Protein AF-A0A396J1T1-F1 (afdb_monomer_lite)

Organism: Medicago truncatula (NCBI:txid3880)

Radius of gyration: 17.57 Å; chains: 1; bounding box: 41×37×43 Å

Secondary structure (DSSP, 8-state):
---EEEE-SS-HHHHHHHHHHHHS-TTS-GGGG-----EEEE--HHHHHHHHHHHHHHHHHHHHTT---HHHHHHTT-----------S-TTSTT--PPP--TT-HHHHHHHH---TT----------

Structure (mmCIF, N/CA/C/O backbone):
data_AF-A0A396J1T1-F1
#
_entry.id   AF-A0A396J1T1-F1
#
loop_
_atom_site.group_PDB
_atom_site.id
_atom_site.type_symbol
_atom_site.label_atom_id
_atom_site.label_alt_id
_atom_site.label_comp_id
_atom_site.label_asym_id
_atom_site.label_entity_id
_atom_site.label_seq_id
_atom_site.pdbx_PDB_ins_code
_atom_site.Cartn_x
_atom_site.Cartn_y
_atom_site.Cartn_z
_atom_site.occupancy
_atom_site.B_iso_or_equiv
_atom_site.auth_seq_id
_atom_site.auth_comp_id
_atom_site.auth_asym_id
_atom_site.auth_atom_id
_atom_site.pdbx_PDB_model_num
ATOM 1 N N . MET A 1 1 ? -2.541 10.775 -8.116 1.00 50.00 1 MET A N 1
ATOM 2 C CA . MET A 1 1 ? -2.033 10.476 -6.761 1.00 50.00 1 MET A CA 1
ATOM 3 C C . MET A 1 1 ? -0.520 10.522 -6.850 1.00 50.00 1 MET A C 1
ATOM 5 O O . MET A 1 1 ? 0.018 9.833 -7.705 1.00 50.00 1 MET A O 1
ATOM 9 N N . LEU A 1 2 ? 0.143 11.412 -6.109 1.00 54.12 2 LEU A N 1
ATOM 10 C CA . LEU A 1 2 ? 1.604 11.496 -6.133 1.00 54.12 2 LEU A CA 1
ATOM 11 C C . LEU A 1 2 ? 2.117 10.578 -5.023 1.00 54.12 2 LEU A C 1
ATOM 13 O O . LEU A 1 2 ? 1.913 10.878 -3.850 1.00 54.12 2 LEU A O 1
ATOM 17 N N . PHE A 1 3 ? 2.699 9.439 -5.387 1.00 66.50 3 PHE A N 1
ATOM 18 C CA . PHE A 1 3 ? 3.416 8.613 -4.423 1.00 66.50 3 PHE A CA 1
ATOM 19 C C . PHE A 1 3 ? 4.833 9.137 -4.317 1.00 66.50 3 PHE A C 1
ATOM 21 O O . PHE A 1 3 ? 5.512 9.309 -5.328 1.00 66.50 3 PHE A O 1
ATOM 28 N N . ILE A 1 4 ? 5.257 9.409 -3.089 1.00 75.94 4 ILE A N 1
ATOM 29 C CA . ILE A 1 4 ? 6.662 9.641 -2.788 1.00 75.94 4 ILE A CA 1
ATOM 30 C C . ILE A 1 4 ? 7.202 8.303 -2.297 1.00 75.94 4 ILE A C 1
ATOM 32 O O . ILE A 1 4 ? 6.575 7.643 -1.464 1.00 75.94 4 ILE A O 1
ATOM 36 N N . PHE A 1 5 ? 8.345 7.897 -2.837 1.00 83.75 5 PHE A N 1
ATOM 37 C CA . PHE A 1 5 ? 9.071 6.718 -2.390 1.00 83.75 5 PHE A CA 1
ATOM 38 C C . PHE A 1 5 ? 10.326 7.167 -1.659 1.00 83.75 5 PHE A C 1
ATOM 40 O O . PHE A 1 5 ? 10.952 8.163 -2.024 1.00 83.75 5 PHE A O 1
ATOM 47 N N . THR A 1 6 ? 10.692 6.429 -0.623 1.00 86.31 6 THR A N 1
ATOM 48 C CA . THR A 1 6 ? 12.011 6.548 -0.007 1.00 86.31 6 THR A C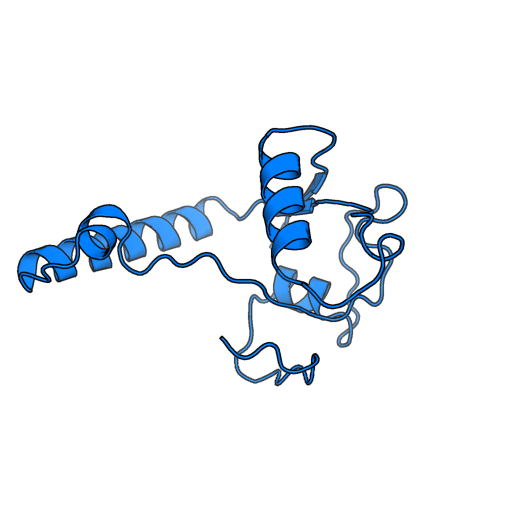A 1
ATOM 49 C C . THR A 1 6 ? 12.589 5.158 0.107 1.00 86.31 6 THR A C 1
ATOM 51 O O . THR A 1 6 ? 11.934 4.260 0.638 1.00 86.31 6 THR A O 1
ATOM 54 N N . GLU A 1 7 ? 13.792 4.980 -0.416 1.00 85.19 7 GLU A N 1
ATOM 55 C CA . GLU A 1 7 ? 14.549 3.760 -0.198 1.00 85.19 7 GLU A CA 1
ATOM 56 C C . GLU A 1 7 ? 15.039 3.708 1.249 1.00 85.19 7 GLU A C 1
ATOM 58 O O . GLU A 1 7 ? 15.512 4.705 1.797 1.00 85.19 7 GLU A O 1
ATOM 63 N N . LEU A 1 8 ? 14.862 2.557 1.892 1.00 83.50 8 LEU A N 1
ATOM 64 C CA . LEU A 1 8 ? 15.356 2.327 3.244 1.00 83.50 8 LEU A CA 1
ATOM 65 C C . LEU A 1 8 ? 16.756 1.730 3.159 1.00 83.50 8 LEU A C 1
ATOM 67 O O . LEU A 1 8 ? 16.893 0.522 2.967 1.00 83.50 8 LEU A O 1
ATOM 71 N N . GLU A 1 9 ? 17.780 2.564 3.319 1.00 70.00 9 GLU A N 1
ATOM 72 C CA . GLU A 1 9 ? 19.161 2.105 3.161 1.00 70.00 9 GLU A CA 1
ATOM 73 C C . GLU A 1 9 ? 19.644 1.270 4.362 1.00 70.00 9 GLU A C 1
ATOM 75 O O . GLU A 1 9 ? 20.252 0.231 4.132 1.00 70.00 9 GLU A O 1
ATOM 80 N N . GLU A 1 10 ? 19.306 1.591 5.626 1.00 64.25 10 GLU A N 1
ATOM 81 C CA . GLU A 1 10 ? 19.815 0.804 6.776 1.00 64.25 10 GLU A CA 1
ATOM 82 C C . GLU A 1 10 ? 19.104 1.034 8.134 1.00 64.25 10 GLU A C 1
ATOM 84 O O . GLU A 1 10 ? 19.726 1.084 9.191 1.00 64.25 10 GLU A O 1
ATOM 89 N N . ASP A 1 11 ? 17.772 1.139 8.147 1.00 67.94 11 ASP A N 1
ATOM 90 C CA . ASP A 1 11 ? 17.008 1.342 9.393 1.00 67.94 11 ASP A CA 1
ATOM 91 C C . ASP A 1 11 ? 16.552 0.037 10.077 1.00 67.94 11 ASP A C 1
ATOM 93 O O . ASP A 1 11 ? 16.484 -1.035 9.469 1.00 67.94 11 ASP A O 1
ATOM 97 N N . SER A 1 12 ? 16.111 0.139 11.339 1.00 76.88 12 SER A N 1
ATOM 98 C CA . SER A 1 12 ? 15.440 -0.950 12.081 1.00 76.88 12 SER A CA 1
ATOM 99 C C . SER A 1 12 ? 14.290 -1.593 11.293 1.00 76.88 12 SER A C 1
ATOM 101 O O . SER A 1 12 ? 14.047 -2.794 11.391 1.00 76.88 12 SER A O 1
ATOM 103 N N . SER A 1 13 ? 13.627 -0.812 10.437 1.00 77.38 13 SER A N 1
ATOM 104 C CA . SER A 1 13 ? 12.586 -1.287 9.521 1.00 77.38 13 SER A CA 1
ATOM 105 C C . SER A 1 13 ? 13.115 -2.293 8.492 1.00 77.38 13 SER A C 1
ATOM 107 O O . SER A 1 13 ? 12.453 -3.294 8.232 1.00 77.38 13 SER A O 1
ATOM 109 N N . ARG A 1 14 ? 14.322 -2.089 7.946 1.00 79.12 14 ARG A N 1
ATOM 110 C CA . ARG A 1 14 ? 14.957 -3.030 7.008 1.00 79.12 14 ARG A CA 1
ATOM 111 C C . ARG A 1 14 ? 15.314 -4.342 7.696 1.00 79.12 14 ARG A C 1
ATOM 113 O O . ARG A 1 14 ? 15.103 -5.402 7.115 1.00 79.12 14 ARG A O 1
ATOM 120 N N . GLN A 1 15 ? 15.775 -4.285 8.946 1.00 78.75 15 GLN A N 1
ATOM 121 C CA . GLN A 1 15 ? 16.031 -5.488 9.746 1.00 78.75 15 GLN A CA 1
ATOM 122 C C . GLN A 1 15 ? 14.745 -6.276 10.009 1.00 78.75 15 GLN A C 1
ATOM 124 O O . GLN A 1 15 ? 14.731 -7.490 9.827 1.00 78.75 15 GLN A O 1
ATOM 129 N N . ILE A 1 16 ? 13.652 -5.597 10.373 1.00 81.69 16 ILE A N 1
ATOM 130 C CA . ILE A 1 16 ? 12.346 -6.237 10.582 1.00 81.69 16 ILE A CA 1
ATOM 131 C C . ILE A 1 16 ? 11.865 -6.907 9.292 1.00 81.69 16 ILE A C 1
ATOM 133 O O . ILE A 1 16 ? 11.513 -8.083 9.321 1.00 81.69 16 ILE A O 1
ATOM 137 N N . VAL A 1 17 ? 11.900 -6.203 8.154 1.00 80.56 17 VAL A N 1
ATOM 138 C CA . VAL A 1 17 ? 11.525 -6.786 6.853 1.00 80.56 17 VAL A CA 1
ATOM 139 C C . VAL A 1 17 ? 12.421 -7.981 6.519 1.00 80.56 17 VAL A C 1
ATOM 141 O O .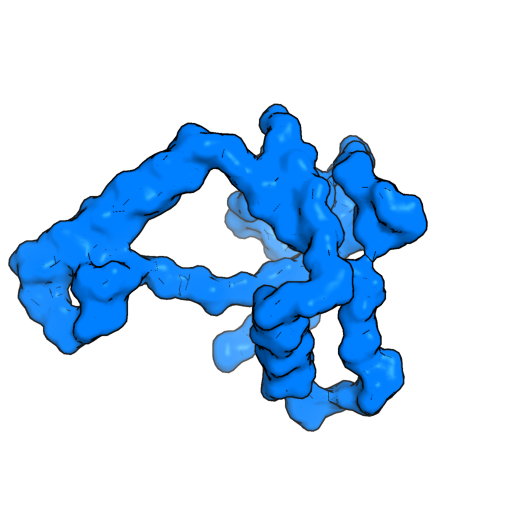 VAL A 1 17 ? 11.913 -9.031 6.136 1.00 80.56 17 VAL A O 1
ATOM 144 N N . GLY A 1 18 ? 13.731 -7.866 6.751 1.00 77.00 18 GLY A N 1
ATOM 145 C CA . GLY A 1 18 ? 14.687 -8.959 6.579 1.00 77.00 18 GLY A CA 1
ATOM 146 C C . GLY A 1 18 ? 14.350 -10.191 7.420 1.00 77.00 18 GLY A C 1
ATOM 147 O O . GLY A 1 18 ? 14.356 -11.303 6.898 1.00 77.00 18 GLY A O 1
ATOM 148 N N . ILE A 1 19 ? 13.989 -10.010 8.693 1.00 79.19 19 ILE A N 1
ATOM 149 C CA . ILE A 1 19 ? 13.570 -11.104 9.582 1.00 79.19 19 ILE A CA 1
ATOM 150 C C . ILE A 1 19 ? 12.279 -11.750 9.075 1.00 79.19 19 ILE A C 1
ATOM 152 O O . ILE A 1 19 ? 12.198 -12.976 9.018 1.00 79.19 19 ILE A O 1
ATOM 156 N N . ILE A 1 20 ? 11.271 -10.960 8.690 1.00 78.19 20 ILE A N 1
ATOM 157 C CA . ILE A 1 20 ? 9.986 -11.526 8.261 1.00 78.19 20 ILE A CA 1
ATOM 158 C C . ILE A 1 20 ? 10.145 -12.301 6.944 1.00 78.19 20 ILE A C 1
ATOM 160 O O . ILE A 1 20 ? 9.668 -13.431 6.832 1.00 78.19 20 ILE A O 1
ATOM 164 N N . CYS A 1 21 ? 10.871 -11.741 5.975 1.00 71.88 21 CYS A N 1
ATOM 165 C CA . CYS A 1 21 ? 11.173 -12.419 4.715 1.00 71.88 21 CYS A CA 1
ATOM 166 C C . CYS A 1 21 ? 12.073 -13.652 4.919 1.00 71.88 21 CYS A C 1
ATOM 168 O O . CYS A 1 21 ? 11.886 -14.665 4.247 1.00 71.88 21 CYS A O 1
ATOM 170 N N . GLY A 1 22 ? 13.013 -13.594 5.867 1.00 65.56 22 GLY A N 1
ATOM 171 C CA . GLY A 1 22 ? 13.939 -14.684 6.181 1.00 65.56 22 GLY A CA 1
ATOM 172 C C . GLY A 1 22 ? 13.303 -15.864 6.924 1.00 65.56 22 GLY A C 1
ATOM 173 O O . GLY A 1 22 ? 13.669 -17.009 6.661 1.00 65.56 22 GLY A O 1
ATOM 174 N N . ASN A 1 23 ? 12.336 -15.615 7.813 1.00 57.19 23 ASN A N 1
ATOM 175 C CA . ASN A 1 23 ? 11.688 -16.658 8.620 1.00 57.19 23 ASN A CA 1
ATOM 176 C C . ASN A 1 23 ? 10.464 -17.301 7.942 1.00 57.19 23 ASN A C 1
ATOM 178 O O . ASN A 1 23 ? 10.043 -18.381 8.349 1.00 57.19 23 ASN A O 1
ATOM 182 N N . GLY A 1 24 ? 9.880 -16.665 6.921 1.00 53.66 24 GLY A N 1
ATOM 183 C CA . GLY A 1 24 ? 8.646 -17.132 6.274 1.00 53.66 24 GLY A CA 1
ATOM 184 C C . GLY A 1 24 ? 8.802 -18.305 5.297 1.00 53.66 24 GLY A C 1
ATOM 185 O O . GLY A 1 24 ? 7.799 -18.822 4.813 1.00 53.66 24 GLY A O 1
ATOM 186 N N . THR A 1 25 ? 10.026 -18.739 4.973 1.00 48.22 25 THR A N 1
ATOM 187 C CA . THR A 1 25 ? 10.273 -19.728 3.906 1.00 48.22 25 THR A CA 1
ATOM 188 C C . THR A 1 25 ? 11.296 -20.793 4.321 1.00 48.22 25 THR A C 1
ATOM 190 O O . THR A 1 25 ? 12.475 -20.753 3.979 1.00 48.22 25 THR A O 1
ATOM 193 N N . ASN A 1 26 ? 10.839 -21.832 5.022 1.00 47.94 26 ASN A N 1
ATOM 194 C CA . ASN A 1 26 ? 11.667 -22.994 5.391 1.00 47.94 26 ASN A CA 1
ATOM 195 C C . ASN A 1 26 ? 12.106 -23.885 4.198 1.00 47.94 26 ASN A C 1
ATOM 197 O O . ASN A 1 26 ? 12.532 -25.015 4.423 1.00 47.94 26 ASN A O 1
ATOM 201 N N . LEU A 1 27 ? 12.002 -23.434 2.936 1.00 48.78 27 LEU A N 1
ATOM 202 C CA . LEU A 1 27 ? 12.110 -24.325 1.768 1.00 48.78 27 LEU A CA 1
ATOM 203 C C . LEU A 1 27 ? 13.012 -23.863 0.607 1.00 48.78 27 LEU A C 1
ATOM 205 O O . LEU A 1 27 ? 13.057 -24.553 -0.407 1.00 48.78 27 LEU A O 1
ATOM 209 N N . VAL A 1 28 ? 13.745 -22.748 0.703 1.00 44.31 28 VAL A N 1
ATOM 210 C CA . VAL A 1 28 ? 14.589 -22.294 -0.426 1.00 44.31 28 VAL A CA 1
ATOM 211 C C . VAL A 1 28 ? 15.969 -21.798 0.014 1.00 44.31 28 VAL A C 1
ATOM 213 O O . VAL A 1 28 ? 16.128 -21.181 1.073 1.00 44.31 28 VAL A O 1
ATOM 216 N N . SER A 1 29 ? 16.969 -22.163 -0.793 1.00 46.91 29 SER A N 1
ATOM 217 C CA . SER A 1 29 ? 18.412 -22.014 -0.579 1.00 46.91 29 SER A CA 1
ATOM 218 C C . SER A 1 29 ? 18.846 -20.574 -0.280 1.00 46.91 29 SER A C 1
ATOM 220 O O . SER A 1 29 ? 18.177 -19.605 -0.629 1.00 46.91 29 SER A O 1
ATOM 222 N N . SER A 1 30 ? 19.995 -20.441 0.392 1.00 52.72 30 SER A N 1
ATOM 223 C CA . SER A 1 30 ? 20.528 -19.182 0.938 1.00 52.72 30 SER A CA 1
ATOM 224 C C . SER A 1 30 ? 20.787 -18.069 -0.093 1.00 52.72 30 SER A C 1
ATOM 226 O O . SER A 1 30 ? 20.915 -16.916 0.304 1.00 52.72 30 SER A O 1
ATOM 228 N N . GLU A 1 31 ? 20.868 -18.390 -1.386 1.00 50.16 31 GLU A N 1
ATOM 229 C CA . GLU A 1 31 ? 21.202 -17.439 -2.460 1.00 50.16 31 GLU A CA 1
ATOM 230 C C . GLU A 1 31 ? 19.981 -16.667 -2.994 1.00 50.16 31 GLU A C 1
ATOM 232 O O . GLU A 1 31 ? 20.132 -15.570 -3.514 1.00 50.16 31 GLU A O 1
ATOM 237 N N . LEU A 1 32 ? 18.755 -17.171 -2.792 1.00 50.97 32 LEU A N 1
ATOM 238 C CA . LEU A 1 32 ? 17.506 -16.494 -3.191 1.00 50.97 32 LEU A CA 1
ATOM 239 C C . LEU A 1 32 ? 17.028 -15.437 -2.174 1.00 50.97 32 LEU A C 1
ATOM 241 O O . LEU A 1 32 ? 15.906 -14.946 -2.267 1.00 50.97 32 LEU A O 1
ATOM 245 N N . ARG A 1 33 ? 17.839 -15.133 -1.154 1.00 57.66 33 ARG A N 1
ATOM 246 C CA . ARG A 1 33 ? 17.421 -14.385 0.047 1.00 57.66 33 ARG A CA 1
ATOM 247 C C . ARG A 1 33 ? 17.896 -12.936 0.088 1.00 57.66 33 ARG A C 1
ATOM 249 O O . ARG A 1 33 ? 17.717 -12.275 1.112 1.00 57.66 33 ARG A O 1
ATOM 256 N N . GLN A 1 34 ? 18.524 -12.440 -0.973 1.00 72.81 34 GLN A N 1
ATOM 257 C CA . GLN A 1 34 ? 18.992 -11.063 -0.991 1.00 72.81 34 GLN A CA 1
ATOM 258 C C . GLN A 1 34 ? 17.830 -10.122 -1.313 1.00 72.81 34 GLN A C 1
ATOM 260 O O . GLN A 1 34 ? 17.211 -10.206 -2.367 1.00 72.81 34 GLN A O 1
ATOM 265 N N . ILE A 1 35 ? 17.518 -9.236 -0.368 1.00 80.00 35 ILE A N 1
ATOM 266 C CA . ILE A 1 35 ? 16.603 -8.127 -0.618 1.00 80.00 35 ILE A CA 1
ATOM 267 C C . ILE A 1 35 ? 17.377 -7.072 -1.404 1.00 80.00 35 ILE A C 1
ATOM 269 O O . ILE A 1 35 ? 18.247 -6.407 -0.833 1.00 80.00 35 ILE A O 1
ATOM 273 N N . ASP A 1 36 ? 17.037 -6.927 -2.684 1.00 81.12 36 ASP A N 1
ATOM 274 C CA . ASP A 1 36 ? 17.673 -5.958 -3.579 1.00 81.12 36 ASP A CA 1
ATOM 275 C C . ASP A 1 36 ? 17.365 -4.515 -3.165 1.00 81.12 36 ASP A C 1
ATOM 277 O O . ASP A 1 36 ? 18.267 -3.690 -3.083 1.00 81.12 36 ASP A O 1
ATOM 281 N N . CYS A 1 37 ? 16.099 -4.216 -2.854 1.00 85.19 37 CYS A N 1
ATOM 282 C CA . CYS A 1 37 ? 15.645 -2.876 -2.491 1.00 85.19 37 CYS A CA 1
ATOM 283 C C . CYS A 1 37 ? 14.416 -2.941 -1.570 1.00 85.19 37 CYS A C 1
ATOM 285 O O . CYS A 1 37 ? 13.584 -3.845 -1.685 1.00 85.19 37 CYS A O 1
ATOM 287 N N . ILE A 1 38 ? 14.278 -1.967 -0.662 1.00 87.69 38 ILE A N 1
ATOM 288 C CA . ILE A 1 38 ? 13.061 -1.760 0.134 1.00 87.69 38 ILE A CA 1
ATOM 289 C C . ILE A 1 38 ? 12.573 -0.333 -0.074 1.00 87.69 38 ILE A C 1
ATOM 291 O O . ILE A 1 38 ? 13.208 0.626 0.362 1.00 87.69 38 ILE A O 1
ATOM 295 N N . LEU A 1 39 ? 11.394 -0.207 -0.680 1.00 88.88 39 LEU A N 1
ATOM 296 C CA . LEU A 1 39 ? 10.750 1.075 -0.933 1.00 88.88 39 LEU A CA 1
ATOM 297 C C . LEU A 1 39 ? 9.654 1.337 0.095 1.00 88.88 39 LEU A C 1
ATOM 299 O O . LEU A 1 39 ? 8.645 0.630 0.143 1.00 88.88 39 LEU A O 1
ATOM 303 N N . LYS A 1 40 ? 9.812 2.398 0.887 1.00 88.81 40 LYS A N 1
ATOM 304 C CA . LYS A 1 40 ? 8.732 2.918 1.723 1.00 88.81 40 LYS A CA 1
ATOM 305 C C . LYS A 1 40 ? 7.780 3.740 0.863 1.00 88.81 40 LYS A C 1
ATOM 307 O O . LYS A 1 40 ? 8.170 4.751 0.280 1.00 88.81 40 LYS A O 1
ATOM 312 N N . VAL A 1 41 ? 6.522 3.312 0.823 1.00 89.50 41 VAL A N 1
ATOM 313 C CA . VAL A 1 41 ? 5.442 4.029 0.140 1.00 89.50 41 VAL A CA 1
ATOM 314 C C . VAL A 1 41 ? 4.879 5.092 1.076 1.00 89.50 41 VAL A C 1
ATOM 316 O O . VAL A 1 41 ? 4.334 4.771 2.134 1.00 89.50 41 VAL A O 1
ATOM 319 N N . HIS A 1 42 ? 4.977 6.360 0.685 1.00 87.31 42 HIS A N 1
ATOM 320 C CA . HIS A 1 42 ? 4.338 7.452 1.414 1.00 87.31 42 HIS A CA 1
ATOM 321 C C . HIS A 1 42 ? 2.949 7.709 0.843 1.00 87.31 42 HIS A C 1
ATOM 323 O O . HIS A 1 42 ? 2.789 8.172 -0.288 1.00 87.31 42 HIS A O 1
ATOM 329 N N . ASN A 1 43 ? 1.934 7.391 1.642 1.00 84.69 43 ASN A N 1
ATOM 330 C CA . ASN A 1 43 ? 0.547 7.691 1.317 1.00 84.69 43 ASN A CA 1
ATOM 331 C C . ASN A 1 43 ? 0.221 9.160 1.606 1.00 84.69 43 ASN A C 1
ATOM 333 O O . ASN A 1 43 ? 0.803 9.786 2.491 1.00 84.69 43 ASN A O 1
ATOM 337 N N . MET A 1 44 ? -0.761 9.702 0.882 1.00 86.38 44 MET A N 1
ATOM 338 C CA . MET A 1 44 ? -1.257 11.054 1.135 1.00 86.38 44 MET A CA 1
ATOM 339 C C . MET A 1 44 ? -1.786 11.170 2.575 1.00 86.38 44 MET A C 1
ATOM 341 O O . MET A 1 44 ? -2.497 10.264 3.020 1.00 86.38 44 MET A O 1
ATOM 345 N N . PRO A 1 45 ? -1.563 12.303 3.274 1.00 89.00 45 PRO A N 1
ATOM 346 C CA . PRO A 1 45 ? -2.055 12.497 4.640 1.00 89.00 45 PRO A CA 1
ATOM 347 C C . PRO A 1 45 ? -3.555 12.226 4.804 1.00 89.00 45 PRO A C 1
ATOM 349 O O . PRO A 1 45 ? -3.975 11.667 5.809 1.00 89.00 45 PRO A O 1
ATOM 352 N N . LYS A 1 46 ? -4.365 12.546 3.784 1.00 90.50 46 LYS A N 1
ATOM 353 C CA . LYS A 1 46 ? -5.805 12.250 3.774 1.00 90.50 46 LYS A CA 1
ATOM 354 C C . LYS A 1 46 ? -6.103 10.746 3.837 1.00 90.50 46 LYS A C 1
ATOM 356 O O . LYS A 1 46 ? -7.001 10.344 4.563 1.00 90.50 46 LYS A O 1
ATOM 361 N N . THR A 1 47 ? -5.364 9.925 3.091 1.00 87.25 47 THR A N 1
ATOM 362 C CA . THR A 1 47 ? -5.540 8.464 3.091 1.00 87.25 47 THR A CA 1
ATOM 363 C C . THR A 1 47 ? -5.176 7.877 4.451 1.00 87.25 47 THR A C 1
ATOM 365 O O . THR A 1 47 ? -5.920 7.051 4.970 1.00 87.25 47 THR A O 1
ATOM 368 N N . LEU A 1 48 ? -4.076 8.350 5.047 1.00 89.75 48 LEU A N 1
ATOM 369 C CA . LEU A 1 48 ? -3.666 7.954 6.396 1.00 89.75 48 LEU A CA 1
ATOM 370 C C . LEU A 1 48 ? -4.719 8.350 7.437 1.00 89.75 48 LEU A C 1
ATOM 372 O O . LEU A 1 48 ? -5.115 7.520 8.244 1.00 89.75 48 LEU A O 1
ATOM 376 N N . ALA A 1 49 ? -5.242 9.577 7.371 1.00 93.81 49 ALA A N 1
ATOM 377 C CA . ALA A 1 49 ? -6.283 10.035 8.288 1.00 93.81 49 ALA A CA 1
ATOM 378 C C . ALA A 1 49 ? -7.559 9.180 8.208 1.00 93.81 49 ALA A C 1
ATOM 380 O O . ALA A 1 49 ? -8.083 8.783 9.242 1.00 93.81 49 ALA A O 1
ATOM 381 N N . CYS A 1 50 ? -8.032 8.845 7.000 1.00 93.00 50 CYS A N 1
ATOM 382 C CA . CYS A 1 50 ? -9.193 7.963 6.838 1.00 93.00 50 CYS A CA 1
ATOM 383 C C . CYS A 1 50 ? -8.938 6.547 7.383 1.00 93.00 50 CYS A C 1
ATOM 385 O O . CYS A 1 50 ? -9.850 5.934 7.935 1.00 93.00 50 CYS A O 1
ATOM 387 N N . PHE A 1 51 ? -7.716 6.024 7.230 1.00 91.75 51 PHE A N 1
ATOM 388 C CA . PHE A 1 51 ? -7.332 4.730 7.797 1.00 91.75 51 PHE A CA 1
ATOM 389 C C . PHE A 1 51 ? -7.373 4.754 9.331 1.00 91.75 51 PHE A C 1
ATOM 391 O O . PHE A 1 51 ? -8.008 3.889 9.934 1.00 91.75 51 PHE A O 1
ATOM 398 N N . GLU A 1 52 ? -6.766 5.765 9.958 1.00 94.62 52 GLU A N 1
ATOM 399 C CA . GLU A 1 52 ? -6.753 5.900 11.421 1.00 94.62 52 GLU A CA 1
ATOM 400 C C . GLU A 1 52 ? -8.156 6.152 11.990 1.00 94.62 52 GLU A C 1
ATOM 402 O O . GLU A 1 52 ? -8.536 5.553 12.993 1.00 94.62 52 GLU A O 1
ATOM 407 N N . GLU A 1 53 ? -8.979 6.967 11.324 1.00 95.81 53 GLU A N 1
ATOM 408 C CA . GLU A 1 53 ? -10.375 7.186 11.725 1.00 95.81 53 GLU A CA 1
ATOM 409 C C . GLU A 1 53 ? -11.173 5.874 11.716 1.00 95.81 53 GLU A C 1
ATOM 411 O O . GLU A 1 53 ? -11.881 5.557 12.676 1.00 95.81 53 GLU A O 1
ATOM 416 N N . TYR A 1 54 ? -11.023 5.068 10.662 1.00 94.88 54 TYR A N 1
ATOM 417 C CA . TYR A 1 54 ? -11.666 3.761 10.585 1.00 94.88 54 TYR A CA 1
ATOM 418 C C . TYR A 1 54 ? -11.159 2.804 11.673 1.00 94.88 54 TYR A C 1
ATOM 420 O O . TYR A 1 54 ? -11.970 2.137 12.325 1.00 94.88 54 TYR A O 1
ATOM 428 N N . ARG A 1 55 ? -9.843 2.766 11.924 1.00 94.38 55 ARG A N 1
ATOM 429 C CA . ARG A 1 55 ? -9.238 1.975 13.010 1.00 94.38 55 ARG A CA 1
ATOM 430 C C . ARG A 1 55 ? -9.858 2.330 14.361 1.00 94.38 55 ARG A C 1
ATOM 432 O O . ARG A 1 55 ? -10.254 1.432 15.108 1.00 94.38 55 ARG A O 1
ATOM 439 N N . GLU A 1 56 ? -10.005 3.618 14.660 1.00 95.06 56 GLU A N 1
ATOM 440 C CA . GLU A 1 56 ? -10.618 4.077 15.909 1.00 95.06 56 GLU A CA 1
ATOM 441 C C . GLU A 1 56 ? -12.102 3.702 16.009 1.00 95.06 56 GLU A C 1
ATOM 443 O O . GLU A 1 56 ? -12.548 3.242 17.064 1.00 95.06 56 GLU A O 1
ATOM 448 N N . ILE A 1 57 ? -12.869 3.783 14.914 1.00 94.44 57 ILE A N 1
ATOM 449 C CA . ILE A 1 57 ? -14.264 3.305 14.882 1.00 94.44 57 ILE A CA 1
ATOM 450 C C . ILE A 1 57 ? -14.339 1.814 15.236 1.00 94.44 57 ILE A C 1
ATOM 452 O O . ILE A 1 57 ? -15.190 1.407 16.035 1.00 94.44 57 ILE A O 1
ATOM 456 N N . VAL A 1 58 ? -13.447 0.989 14.681 1.00 92.25 58 VAL A N 1
ATOM 457 C CA . VAL A 1 58 ? -13.405 -0.451 14.975 1.00 92.25 58 VAL A CA 1
ATOM 458 C C . VAL A 1 58 ? -13.084 -0.701 16.448 1.00 92.25 58 VAL A C 1
ATOM 460 O O . VAL A 1 58 ? -13.763 -1.511 17.081 1.00 92.25 58 VAL A O 1
ATOM 463 N N . LYS A 1 59 ? -12.123 0.025 17.029 1.00 93.06 59 LYS A N 1
ATOM 464 C CA . LYS A 1 59 ? -11.771 -0.081 18.458 1.00 93.06 59 LYS A CA 1
ATOM 465 C C . LYS A 1 59 ? -12.932 0.311 19.370 1.00 93.06 59 LYS A C 1
ATOM 467 O O . LYS A 1 59 ? -13.244 -0.413 20.317 1.00 93.06 59 LYS A O 1
ATOM 472 N N . ILE A 1 60 ? -13.623 1.411 19.061 1.00 93.19 60 ILE A N 1
ATOM 473 C CA . ILE A 1 60 ? -14.819 1.858 19.794 1.00 93.19 60 ILE A CA 1
ATOM 474 C C . ILE A 1 60 ? -15.911 0.785 19.740 1.00 93.19 60 ILE A C 1
ATOM 476 O O . ILE A 1 60 ? -16.526 0.472 20.760 1.00 93.19 60 ILE A O 1
ATOM 480 N N . ASN A 1 61 ? -16.149 0.196 18.569 1.00 90.94 61 ASN A N 1
ATOM 481 C CA . ASN A 1 61 ? -17.155 -0.852 18.409 1.00 90.94 61 ASN A CA 1
ATOM 482 C C . ASN A 1 61 ? -16.771 -2.139 19.149 1.00 90.94 61 ASN A C 1
ATOM 484 O O . ASN A 1 61 ? -17.625 -2.731 19.806 1.00 90.94 61 ASN A O 1
ATOM 488 N N . ALA A 1 62 ? -15.498 -2.541 19.112 1.00 89.44 62 ALA A N 1
ATOM 489 C CA . ALA A 1 62 ? -14.996 -3.686 19.871 1.00 89.44 62 ALA A CA 1
ATOM 490 C C . ALA A 1 62 ? -15.182 -3.493 21.385 1.00 89.44 62 ALA A C 1
ATOM 492 O O . ALA A 1 62 ? -15.582 -4.428 22.080 1.00 89.44 62 ALA A O 1
ATOM 493 N N . ASN A 1 63 ? -14.966 -2.271 21.883 1.00 88.88 63 ASN A N 1
ATOM 494 C CA . ASN A 1 63 ? -15.200 -1.919 23.281 1.00 88.88 63 ASN A CA 1
ATOM 495 C C . ASN A 1 63 ? -16.692 -2.015 23.652 1.00 88.88 63 ASN A C 1
ATOM 497 O O . ASN A 1 63 ? -17.038 -2.687 24.622 1.00 88.88 63 ASN A O 1
ATOM 501 N N . LYS A 1 64 ? -17.580 -1.430 22.832 1.00 89.06 64 LYS A N 1
ATOM 502 C CA . LYS A 1 64 ? -19.045 -1.474 23.029 1.00 89.06 64 LYS A CA 1
ATOM 503 C C . LYS A 1 64 ? -19.615 -2.891 23.018 1.00 89.06 64 LYS A C 1
ATOM 505 O O . LYS A 1 64 ? -20.542 -3.182 23.762 1.00 89.06 64 LYS A O 1
ATOM 510 N N . LEU A 1 65 ? -19.088 -3.755 22.154 1.00 85.50 65 LEU A N 1
ATOM 511 C CA . LEU A 1 65 ? -19.527 -5.145 22.020 1.00 85.50 65 LEU A CA 1
ATOM 512 C C . LEU A 1 65 ? -18.902 -6.076 23.071 1.00 85.50 65 LEU A C 1
ATOM 514 O O . LEU A 1 65 ? -19.123 -7.282 23.007 1.00 85.50 65 LEU A O 1
ATOM 518 N N . HIS A 1 66 ? -18.121 -5.540 24.018 1.00 79.44 66 HIS A N 1
ATOM 519 C CA . HIS A 1 66 ? -17.381 -6.316 25.015 1.00 79.44 66 HIS A CA 1
ATOM 520 C C . HIS A 1 66 ? -16.559 -7.453 24.384 1.00 79.44 66 HIS A C 1
ATOM 522 O O . HIS A 1 66 ? -16.493 -8.568 24.906 1.00 79.44 66 HIS A O 1
ATOM 528 N N . VAL A 1 67 ? -15.931 -7.180 23.233 1.00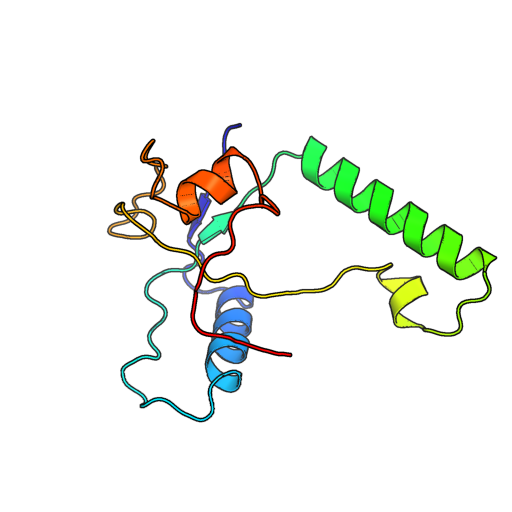 75.25 67 VAL A N 1
ATOM 529 C CA . VAL A 1 67 ? -15.046 -8.145 22.576 1.00 75.25 67 VAL A CA 1
ATOM 530 C C . VAL A 1 67 ? -13.830 -8.353 23.476 1.00 75.25 67 VAL A C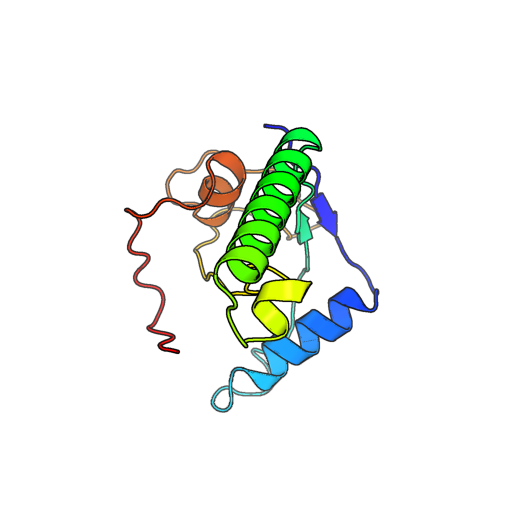 1
ATOM 532 O O . VAL A 1 67 ? -12.970 -7.485 23.595 1.00 75.25 67 VAL A O 1
ATOM 535 N N . ASN A 1 68 ? -13.737 -9.533 24.088 1.00 75.19 68 ASN A N 1
ATOM 536 C CA . ASN A 1 68 ? -12.680 -9.903 25.038 1.00 75.19 68 ASN A CA 1
ATOM 537 C C . ASN A 1 68 ? -11.320 -10.194 24.378 1.00 75.19 68 ASN A C 1
ATOM 539 O O . ASN A 1 68 ? -10.516 -10.941 24.928 1.00 75.19 68 ASN A O 1
ATOM 543 N N . HIS A 1 69 ? -11.051 -9.643 23.192 1.00 80.62 69 HIS A N 1
ATOM 544 C CA . HIS A 1 69 ? -9.776 -9.822 22.507 1.00 80.62 69 HIS A CA 1
ATOM 545 C C . HIS A 1 69 ? -8.927 -8.548 22.655 1.00 80.62 69 HIS A C 1
ATOM 547 O O . HIS A 1 69 ? -9.185 -7.574 21.944 1.00 80.62 69 HIS A O 1
ATOM 553 N N . PRO A 1 70 ? -7.877 -8.539 23.504 1.00 82.50 70 PRO A N 1
ATOM 554 C CA . PRO A 1 70 ? -7.083 -7.340 23.795 1.00 82.50 70 PRO A CA 1
ATOM 555 C C . PRO A 1 70 ? -6.520 -6.648 22.548 1.00 82.50 70 PRO A C 1
ATOM 557 O O . PRO A 1 70 ? -6.566 -5.425 22.452 1.00 82.50 70 PRO A O 1
ATOM 560 N N . ARG A 1 71 ? -6.087 -7.426 21.543 1.00 86.19 71 ARG A N 1
ATOM 561 C CA . ARG A 1 71 ? -5.628 -6.880 20.252 1.00 86.19 71 ARG A CA 1
ATOM 562 C C . ARG A 1 71 ? -6.697 -6.044 19.545 1.00 86.19 71 ARG A C 1
ATOM 564 O O . ARG A 1 71 ? -6.375 -5.010 18.991 1.00 86.19 71 ARG A O 1
ATOM 571 N N . CYS A 1 72 ? -7.968 -6.449 19.581 1.00 83.00 72 CYS A N 1
ATOM 572 C CA . CYS A 1 72 ? -9.020 -5.701 18.892 1.00 83.00 72 CYS A CA 1
ATOM 573 C C . CYS A 1 72 ? -9.317 -4.355 19.560 1.00 83.00 72 CYS A C 1
ATOM 575 O O . CYS A 1 72 ? -9.737 -3.413 18.895 1.00 83.00 72 CYS A O 1
ATOM 577 N N . LEU A 1 73 ? -9.071 -4.253 20.865 1.00 85.75 73 LEU A N 1
ATOM 578 C CA . LEU A 1 73 ? -9.224 -3.010 21.616 1.00 85.75 73 LEU A CA 1
ATOM 579 C C . LEU A 1 73 ? -8.041 -2.058 21.395 1.00 85.75 73 LEU A C 1
ATOM 581 O O . LEU A 1 73 ? -8.239 -0.847 21.353 1.00 85.75 73 LEU A O 1
ATOM 585 N N . ALA A 1 74 ? -6.829 -2.597 21.244 1.00 87.00 74 ALA A N 1
ATOM 586 C CA . ALA A 1 74 ? -5.621 -1.810 21.003 1.00 87.00 74 ALA A CA 1
ATOM 587 C C . ALA A 1 74 ? -5.482 -1.389 19.528 1.00 87.00 74 ALA A C 1
ATOM 589 O O . ALA A 1 74 ? -5.292 -0.208 19.231 1.00 87.00 74 ALA A O 1
ATOM 590 N N . ASP A 1 75 ? -5.654 -2.345 18.614 1.00 88.94 75 ASP A N 1
ATOM 591 C CA . ASP A 1 75 ? -5.278 -2.231 17.202 1.00 88.94 75 ASP A CA 1
ATOM 592 C C . ASP A 1 75 ? -6.469 -2.257 16.238 1.00 88.94 75 ASP A C 1
ATOM 594 O O . ASP A 1 75 ? -6.301 -2.118 15.028 1.00 88.94 75 ASP A O 1
ATOM 598 N N . GLY A 1 76 ? -7.690 -2.428 16.745 1.00 89.06 76 GLY A N 1
ATOM 599 C CA . GLY A 1 76 ? -8.856 -2.624 15.891 1.00 89.06 76 GLY A CA 1
ATOM 600 C C . GLY A 1 76 ? -8.747 -3.937 15.114 1.00 89.06 76 GLY A C 1
ATOM 601 O O . GLY A 1 76 ? -8.510 -5.004 15.681 1.00 89.06 76 GLY A O 1
ATOM 602 N N . ASN A 1 77 ? -8.942 -3.879 13.802 1.00 88.19 77 ASN A N 1
ATOM 603 C CA . ASN A 1 77 ? -8.803 -5.019 12.895 1.00 88.19 77 ASN A CA 1
ATOM 604 C C . ASN A 1 77 ? -7.540 -4.935 12.023 1.00 88.19 77 ASN A C 1
ATOM 606 O O . ASN A 1 77 ? -7.489 -5.577 10.974 1.00 88.19 77 ASN A O 1
ATOM 610 N N . GLU A 1 78 ? -6.536 -4.156 12.435 1.00 90.44 78 GLU A N 1
ATOM 611 C CA . GLU A 1 78 ? -5.281 -4.038 11.698 1.00 90.44 78 GLU A CA 1
ATOM 612 C C . GLU A 1 78 ? -4.535 -5.381 11.648 1.00 90.44 78 GLU A C 1
ATOM 614 O O . GLU A 1 78 ? -4.345 -6.061 12.661 1.00 90.44 78 GLU A O 1
ATOM 619 N N . LEU A 1 79 ? -4.106 -5.760 10.443 1.00 87.19 79 LEU A N 1
ATOM 620 C CA . LEU A 1 79 ? -3.283 -6.935 10.186 1.00 87.19 79 LEU A CA 1
ATOM 621 C C . LEU A 1 79 ? -2.180 -6.570 9.196 1.00 87.19 79 LEU A C 1
ATOM 623 O O . LEU A 1 79 ? -2.456 -6.064 8.108 1.00 87.19 79 LEU A O 1
ATOM 627 N N . LEU A 1 80 ? -0.939 -6.895 9.552 1.00 85.25 80 LEU A N 1
ATOM 628 C CA . LEU A 1 80 ? 0.170 -6.878 8.608 1.00 85.25 80 LEU A CA 1
ATOM 629 C C . LEU A 1 80 ? 0.095 -8.138 7.737 1.00 85.25 80 LEU A C 1
ATOM 631 O O . LEU A 1 80 ? 0.096 -9.253 8.257 1.00 85.25 80 LEU A O 1
ATOM 635 N N . MET A 1 81 ? 0.031 -7.961 6.418 1.00 85.44 81 MET A N 1
ATOM 636 C CA . MET A 1 81 ? -0.055 -9.049 5.440 1.00 85.44 81 MET A CA 1
ATOM 637 C C . MET A 1 81 ? 0.927 -8.823 4.290 1.00 85.44 81 MET A C 1
ATOM 639 O O . MET A 1 81 ? 1.306 -7.689 3.998 1.00 85.44 81 MET A O 1
ATOM 643 N N . PHE A 1 82 ? 1.300 -9.910 3.613 1.00 84.88 82 PHE A N 1
ATOM 644 C CA . PHE A 1 82 ? 2.116 -9.873 2.402 1.00 84.88 82 PHE A CA 1
ATOM 645 C C . PHE A 1 82 ? 1.244 -10.014 1.159 1.00 84.88 82 PHE A C 1
ATOM 647 O O . PHE A 1 82 ? 0.328 -10.833 1.124 1.00 84.88 82 PHE A O 1
ATOM 654 N N . HIS A 1 83 ? 1.562 -9.239 0.124 1.00 86.44 83 HIS A N 1
ATOM 655 C CA . HIS A 1 83 ? 0.924 -9.335 -1.182 1.00 86.44 83 HIS A CA 1
ATOM 656 C C . HIS A 1 83 ? 1.998 -9.416 -2.267 1.00 86.44 83 HIS A C 1
ATOM 658 O O . HIS A 1 83 ? 2.697 -8.439 -2.533 1.00 86.44 83 HIS A O 1
ATOM 664 N N . GLY A 1 84 ? 2.144 -10.597 -2.870 1.00 89.19 84 GLY A N 1
ATOM 665 C CA . GLY A 1 84 ? 3.018 -10.800 -4.022 1.00 89.19 84 GLY A CA 1
ATOM 666 C C . GLY A 1 84 ? 2.335 -10.342 -5.308 1.00 89.19 84 GLY A C 1
ATOM 667 O O . GLY A 1 84 ? 1.166 -10.641 -5.532 1.00 89.19 84 GLY A O 1
ATOM 668 N N . THR A 1 85 ? 3.065 -9.635 -6.164 1.00 91.25 85 THR A N 1
ATOM 669 C CA . THR A 1 85 ? 2.570 -9.172 -7.466 1.00 91.25 85 THR A CA 1
ATOM 670 C C . THR A 1 85 ? 3.716 -9.131 -8.479 1.00 91.25 85 THR A C 1
ATOM 672 O O . THR A 1 85 ? 4.877 -9.326 -8.116 1.00 91.25 85 THR A O 1
ATOM 675 N N . ASN A 1 86 ? 3.410 -8.901 -9.755 1.00 91.00 86 ASN A N 1
ATOM 676 C CA . ASN A 1 86 ? 4.422 -8.805 -10.800 1.00 91.00 86 ASN A CA 1
ATOM 677 C C . ASN A 1 86 ? 4.984 -7.378 -10.935 1.00 91.00 86 ASN A C 1
ATOM 679 O O . ASN A 1 86 ? 4.309 -6.371 -10.708 1.00 91.00 86 ASN A O 1
ATOM 683 N N . ILE A 1 87 ? 6.246 -7.308 -11.350 1.00 91.94 87 ILE A N 1
ATOM 684 C CA . ILE A 1 87 ? 6.929 -6.072 -11.720 1.00 91.94 87 ILE A CA 1
ATOM 685 C C . ILE A 1 87 ? 7.352 -6.173 -13.186 1.00 91.94 87 ILE A C 1
ATOM 687 O O . ILE A 1 87 ? 7.927 -7.171 -13.612 1.00 91.94 87 ILE A O 1
ATOM 691 N N . ALA A 1 88 ? 7.020 -5.150 -13.969 1.00 94.12 88 ALA A N 1
ATOM 692 C CA . ALA A 1 88 ? 7.307 -5.088 -15.404 1.00 94.12 88 ALA A CA 1
ATOM 693 C C . ALA A 1 88 ? 8.117 -3.841 -15.798 1.00 94.12 88 ALA A C 1
ATOM 695 O O . ALA A 1 88 ? 8.236 -3.513 -16.977 1.00 94.12 88 ALA A O 1
ATOM 696 N N . CYS A 1 89 ? 8.654 -3.124 -14.812 1.00 93.12 89 CYS A N 1
ATOM 697 C CA . CYS A 1 89 ? 9.475 -1.935 -14.998 1.00 93.12 89 CYS A CA 1
ATOM 698 C C . CYS A 1 89 ? 10.689 -1.964 -14.063 1.00 93.12 89 CYS A C 1
ATOM 700 O O . CYS A 1 89 ? 10.872 -2.900 -13.292 1.00 93.12 89 CYS A O 1
ATOM 702 N N . SER A 1 90 ? 11.511 -0.921 -14.120 1.00 92.50 90 SER A N 1
ATOM 703 C CA . SER A 1 90 ? 12.725 -0.776 -13.314 1.00 92.50 90 SER A CA 1
ATOM 704 C C . SER A 1 90 ? 12.485 -0.190 -11.917 1.00 92.50 90 SER A C 1
ATOM 706 O O . SER A 1 90 ? 13.419 0.336 -11.325 1.00 92.50 90 SER A O 1
ATOM 708 N N . LEU A 1 91 ? 11.256 -0.208 -11.390 1.00 90.88 91 LEU A N 1
ATOM 709 C CA . LEU A 1 91 ? 10.971 0.353 -10.065 1.00 90.88 91 LEU A CA 1
ATOM 710 C C . LEU A 1 91 ? 11.838 -0.334 -8.992 1.00 90.88 91 LEU A C 1
ATOM 712 O O . LEU A 1 91 ? 11.811 -1.554 -8.871 1.00 90.88 91 LEU A O 1
ATOM 716 N N . GLY A 1 92 ? 12.600 0.449 -8.225 1.00 87.00 92 GLY A N 1
ATOM 717 C CA . GLY A 1 92 ? 13.549 -0.052 -7.221 1.00 87.00 92 GLY A CA 1
ATOM 718 C C . GLY A 1 92 ? 14.899 -0.516 -7.781 1.00 87.00 92 GLY A C 1
ATOM 719 O O . GLY A 1 92 ? 15.742 -0.969 -7.020 1.00 87.00 92 GLY A O 1
ATOM 720 N N . ILE A 1 93 ? 15.131 -0.390 -9.092 1.00 87.19 93 ILE A N 1
ATOM 721 C CA . ILE A 1 93 ? 16.415 -0.689 -9.741 1.00 87.19 93 ILE A CA 1
ATOM 722 C C . ILE A 1 93 ? 17.099 0.632 -10.105 1.00 87.19 93 ILE A C 1
ATOM 724 O O . ILE A 1 93 ? 16.471 1.512 -10.696 1.00 87.19 93 ILE A O 1
ATOM 728 N N . ASN A 1 94 ? 18.394 0.768 -9.797 1.00 83.00 94 ASN A N 1
ATOM 729 C CA . ASN A 1 94 ? 19.201 1.963 -10.096 1.00 83.00 94 ASN A CA 1
ATOM 730 C C . ASN A 1 94 ? 18.548 3.277 -9.613 1.00 83.00 94 ASN A C 1
ATOM 732 O O . ASN A 1 94 ? 18.541 4.271 -10.339 1.00 83.00 94 ASN A O 1
ATOM 736 N N . ASN A 1 95 ? 17.950 3.268 -8.417 1.00 79.38 95 ASN A N 1
ATOM 737 C CA . ASN A 1 95 ? 17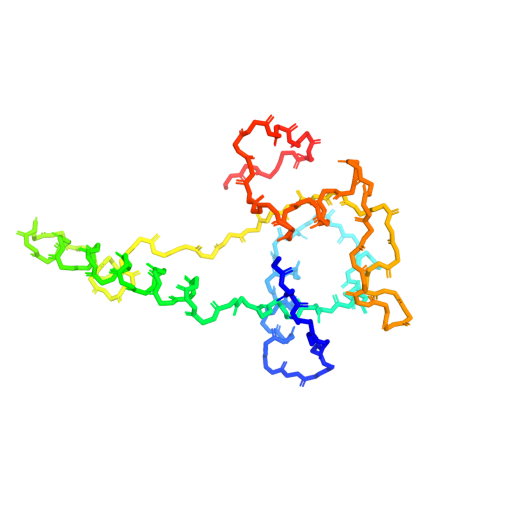.244 4.407 -7.809 1.00 79.38 95 ASN A CA 1
ATOM 738 C C . ASN A 1 95 ? 16.082 4.953 -8.663 1.00 79.38 95 ASN A C 1
ATOM 740 O O . ASN A 1 95 ? 15.735 6.135 -8.600 1.00 79.38 95 ASN A O 1
ATOM 744 N N . SER A 1 96 ? 15.465 4.100 -9.486 1.00 85.88 96 SER A N 1
ATOM 745 C CA . SER A 1 96 ? 14.260 4.446 -10.234 1.00 85.88 96 SER A CA 1
ATOM 746 C C . SER A 1 96 ? 13.025 4.303 -9.344 1.00 85.88 96 SER A C 1
ATOM 748 O O . SER A 1 96 ? 12.660 3.203 -8.934 1.00 85.88 96 SER A O 1
ATOM 750 N N . PHE A 1 97 ? 12.352 5.423 -9.080 1.00 87.00 97 PHE A N 1
ATOM 751 C CA . PHE A 1 97 ? 11.122 5.484 -8.276 1.00 87.00 97 PHE A CA 1
ATOM 752 C C . PHE A 1 97 ? 9.880 5.853 -9.104 1.00 87.00 97 PHE A C 1
ATOM 754 O O . PHE A 1 97 ? 8.811 6.134 -8.563 1.00 87.00 97 PHE A O 1
ATOM 761 N N . SER A 1 98 ? 10.014 5.896 -10.429 1.00 88.50 98 SER A N 1
ATOM 762 C CA . SER A 1 98 ? 8.940 6.258 -11.348 1.00 88.50 98 SER A CA 1
ATOM 763 C C . SER A 1 98 ? 8.038 5.062 -11.655 1.00 88.50 98 SER A C 1
ATOM 765 O O . SER A 1 98 ? 8.487 3.964 -11.987 1.00 88.50 98 SER A O 1
ATOM 767 N N . LEU A 1 99 ? 6.727 5.288 -11.573 1.00 90.69 99 LEU A N 1
ATOM 768 C CA . LEU A 1 99 ? 5.728 4.291 -11.945 1.00 90.69 99 LEU A CA 1
ATOM 769 C C . LEU A 1 99 ? 5.566 4.251 -13.470 1.00 90.69 99 LEU A C 1
ATOM 771 O O . LEU A 1 99 ? 5.444 5.292 -14.107 1.00 90.69 99 LEU A O 1
ATOM 775 N N . CYS A 1 100 ? 5.505 3.053 -14.055 1.00 93.00 100 CYS A N 1
ATOM 776 C CA . CYS A 1 100 ? 5.196 2.857 -15.480 1.00 93.00 100 CYS A CA 1
ATOM 777 C C . CYS A 1 100 ? 3.687 2.719 -15.702 1.00 93.00 100 CYS A C 1
ATOM 779 O O . CYS A 1 100 ? 2.997 2.278 -14.786 1.00 93.00 100 CYS A O 1
ATOM 781 N N . ASP A 1 101 ? 3.157 3.051 -16.876 1.00 93.06 101 ASP A N 1
ATOM 782 C CA . ASP A 1 101 ? 1.712 2.966 -17.173 1.00 93.06 101 ASP A CA 1
ATOM 783 C C . ASP A 1 101 ? 1.288 1.614 -17.780 1.00 93.06 101 ASP A C 1
ATOM 785 O O . ASP A 1 101 ? 0.241 1.505 -18.406 1.00 93.06 101 ASP A O 1
ATOM 789 N N . LEU A 1 102 ? 2.106 0.568 -17.619 1.00 93.25 102 LEU A N 1
ATOM 790 C CA . LEU A 1 102 ? 1.806 -0.762 -18.150 1.00 93.25 102 LEU A CA 1
ATOM 791 C C . LEU A 1 102 ? 0.693 -1.432 -17.331 1.00 93.25 102 LEU A C 1
ATOM 793 O O . LEU A 1 102 ? 0.816 -1.595 -16.113 1.00 93.25 102 LEU A O 1
ATOM 797 N N . ASP A 1 103 ? -0.355 -1.902 -18.006 1.00 90.31 103 ASP A N 1
ATOM 798 C CA . ASP A 1 103 ? -1.490 -2.594 -17.372 1.00 90.31 103 ASP A CA 1
ATOM 799 C C . ASP A 1 103 ? -1.086 -3.903 -16.687 1.00 90.31 103 ASP A C 1
ATOM 801 O O . ASP A 1 103 ? -1.670 -4.304 -15.685 1.00 90.31 103 ASP A O 1
ATOM 805 N N . TYR A 1 104 ? -0.034 -4.549 -17.190 1.00 90.56 104 TYR A N 1
ATOM 806 C CA . TYR A 1 104 ? 0.501 -5.785 -16.630 1.00 90.56 104 TYR A CA 1
ATOM 807 C C . TYR A 1 104 ? 1.583 -5.557 -15.563 1.00 90.56 104 TYR A C 1
ATOM 809 O O . TYR A 1 104 ? 2.170 -6.530 -15.100 1.00 90.56 104 TYR A O 1
ATOM 817 N N . CYS A 1 105 ? 1.871 -4.312 -15.159 1.00 94.00 105 CYS A N 1
ATOM 818 C CA . CYS A 1 105 ? 2.754 -4.028 -14.025 1.00 94.00 105 CYS A CA 1
ATOM 819 C C . CYS A 1 105 ? 1.945 -3.918 -12.727 1.00 94.00 105 CYS A C 1
ATOM 821 O O . CYS A 1 105 ? 1.543 -2.827 -12.320 1.00 94.00 105 CYS A O 1
ATOM 823 N N . GLY A 1 106 ? 1.719 -5.045 -12.062 1.00 93.31 106 GLY A N 1
ATOM 824 C CA . GLY A 1 106 ? 0.888 -5.162 -10.867 1.00 93.31 106 GLY A CA 1
ATOM 825 C C . GLY A 1 106 ? 1.334 -4.256 -9.725 1.00 93.31 106 GLY A C 1
ATOM 826 O O . GLY A 1 106 ? 0.487 -3.585 -9.138 1.00 93.31 106 GLY A O 1
ATOM 827 N N . VAL A 1 107 ? 2.645 -4.111 -9.480 1.00 92.69 107 VAL A N 1
ATOM 828 C CA . VAL A 1 107 ? 3.154 -3.131 -8.497 1.00 92.69 107 VAL A CA 1
ATOM 829 C C . VAL A 1 107 ? 2.668 -1.717 -8.830 1.00 92.69 107 VAL A C 1
ATOM 831 O O . VAL A 1 107 ? 2.122 -1.029 -7.970 1.00 92.69 107 VAL A O 1
ATOM 834 N N . CYS A 1 108 ? 2.832 -1.263 -10.075 1.00 91.75 108 CYS A N 1
ATOM 835 C CA . CYS A 1 108 ? 2.439 0.091 -10.457 1.00 91.75 108 CYS A CA 1
ATOM 836 C C . CYS A 1 108 ? 0.912 0.283 -10.487 1.00 91.75 108 CYS A C 1
ATOM 838 O O . CYS A 1 108 ? 0.443 1.384 -10.192 1.00 91.75 108 CYS A O 1
ATOM 840 N N . GLN A 1 109 ? 0.141 -0.763 -10.801 1.00 92.00 109 GLN A N 1
ATOM 841 C CA . GLN A 1 109 ? -1.323 -0.744 -10.727 1.00 92.00 109 GLN A CA 1
ATOM 842 C C . GLN A 1 109 ? -1.806 -0.623 -9.277 1.00 92.00 109 GLN A C 1
ATOM 844 O O . GLN A 1 109 ? -2.600 0.267 -8.974 1.00 92.00 109 GLN A O 1
ATOM 849 N N . ILE A 1 110 ? -1.265 -1.440 -8.367 1.00 91.31 110 ILE A N 1
ATOM 850 C CA . ILE A 1 110 ? -1.590 -1.397 -6.933 1.00 91.31 110 ILE A CA 1
ATOM 851 C C . ILE A 1 110 ? -1.216 -0.050 -6.336 1.00 91.31 110 ILE A C 1
ATOM 853 O O . ILE A 1 110 ? -2.002 0.527 -5.591 1.00 91.31 110 ILE A O 1
ATOM 857 N N . LEU A 1 111 ? -0.039 0.476 -6.676 1.00 89.31 111 LEU A N 1
ATOM 858 C CA . LEU A 1 111 ? 0.361 1.791 -6.199 1.00 89.31 111 LEU A CA 1
ATOM 859 C C . LEU A 1 111 ? -0.629 2.843 -6.705 1.00 89.31 111 LEU A C 1
ATOM 861 O O . LEU A 1 111 ? -1.208 3.539 -5.891 1.00 89.31 111 LEU A O 1
ATOM 865 N N . ARG A 1 112 ? -0.948 2.922 -8.002 1.00 87.38 112 ARG A N 1
ATOM 866 C CA . ARG A 1 112 ? -1.865 3.964 -8.510 1.00 87.38 112 ARG A CA 1
ATOM 867 C C . ARG A 1 112 ? -3.306 3.857 -8.024 1.00 87.38 112 ARG A C 1
ATOM 869 O O . ARG A 1 112 ? -3.925 4.888 -7.755 1.00 87.38 112 ARG A O 1
ATOM 876 N N . HIS A 1 113 ? -3.849 2.647 -8.008 1.00 86.62 113 HIS A N 1
ATOM 877 C CA . HIS A 1 113 ? -5.289 2.409 -7.914 1.00 86.62 113 HIS A CA 1
ATOM 878 C C . HIS A 1 113 ? -5.696 1.671 -6.636 1.00 86.62 113 HIS A C 1
ATOM 880 O O . HIS A 1 113 ? -6.887 1.542 -6.361 1.00 86.62 113 HIS A O 1
ATOM 886 N N . GLY A 1 114 ? -4.729 1.238 -5.828 1.00 87.25 114 GLY A N 1
ATOM 887 C CA . GLY A 1 114 ? -4.957 0.384 -4.672 1.00 87.25 114 GLY A CA 1
ATOM 888 C C . GLY A 1 114 ? -5.125 -1.089 -5.048 1.00 87.25 114 GLY A C 1
ATOM 889 O O . GLY A 1 114 ? -5.036 -1.494 -6.208 1.00 87.25 114 GLY A O 1
ATOM 890 N N . PHE A 1 115 ? -5.376 -1.914 -4.034 1.00 87.12 115 PHE A N 1
ATOM 891 C CA . PHE A 1 115 ? -5.625 -3.341 -4.216 1.00 87.12 115 PHE A CA 1
ATOM 892 C C . PHE A 1 115 ? -7.020 -3.567 -4.814 1.00 87.12 115 PHE A C 1
ATOM 894 O O . PHE A 1 115 ? -8.022 -3.140 -4.245 1.00 87.12 115 PHE A O 1
ATOM 901 N N . SER A 1 116 ? -7.089 -4.260 -5.952 1.00 77.88 116 SER A N 1
ATOM 902 C CA . SER A 1 116 ? -8.354 -4.662 -6.579 1.00 77.88 116 SER A CA 1
ATOM 903 C C . SER A 1 116 ? -8.692 -6.109 -6.225 1.00 77.88 116 SER A C 1
ATOM 905 O O . SER A 1 116 ? -7.849 -6.990 -6.354 1.00 77.88 116 SER A O 1
ATOM 907 N N . THR A 1 117 ? -9.941 -6.379 -5.844 1.00 63.56 117 THR A N 1
ATOM 908 C CA . THR A 1 117 ? -10.418 -7.730 -5.481 1.00 63.56 117 THR A CA 1
ATOM 909 C C . THR A 1 117 ? -10.558 -8.680 -6.676 1.00 63.56 117 THR A C 1
ATOM 911 O O . THR A 1 117 ? -10.677 -9.881 -6.478 1.00 63.56 117 THR A O 1
ATOM 914 N N . ASN A 1 118 ? -10.550 -8.151 -7.906 1.00 49.91 118 ASN A N 1
ATOM 915 C CA . ASN A 1 118 ? -10.784 -8.912 -9.142 1.00 49.91 118 ASN A CA 1
ATOM 916 C C . ASN A 1 118 ? -9.506 -9.349 -9.870 1.00 49.91 118 ASN A C 1
ATOM 918 O O . ASN A 1 118 ? -9.593 -10.025 -10.892 1.00 49.91 118 ASN A O 1
ATOM 922 N N . MET A 1 119 ? -8.326 -8.969 -9.379 1.00 46.72 119 MET A N 1
ATOM 923 C CA . MET A 1 119 ? -7.085 -9.561 -9.864 1.00 46.72 119 MET A CA 1
ATOM 924 C C . MET A 1 119 ? -6.777 -10.760 -8.974 1.00 46.72 119 MET A C 1
ATOM 926 O O . MET A 1 119 ? -6.032 -10.649 -8.002 1.00 46.72 119 MET A O 1
ATOM 930 N N . GLU A 1 120 ? -7.366 -11.912 -9.305 1.00 41.81 120 GLU A N 1
ATOM 931 C CA . GLU A 1 120 ? -6.789 -13.200 -8.921 1.00 41.81 120 GLU A CA 1
ATOM 932 C C . GLU A 1 120 ? -5.392 -13.278 -9.548 1.00 41.81 120 GLU A C 1
ATOM 934 O O . GLU A 1 120 ? -5.186 -13.809 -10.639 1.00 41.81 120 GLU A O 1
ATOM 939 N N . PHE A 1 121 ? -4.404 -12.691 -8.879 1.00 43.25 121 PHE A N 1
ATOM 940 C CA . PHE A 1 121 ? -3.021 -12.998 -9.165 1.00 43.25 121 PHE A CA 1
ATOM 941 C C . PHE A 1 121 ? -2.831 -14.456 -8.765 1.00 43.25 121 PHE A C 1
ATOM 943 O O . PHE A 1 121 ? -2.789 -14.785 -7.581 1.00 43.25 121 PHE A O 1
ATOM 950 N N . GLN A 1 122 ? -2.696 -15.333 -9.761 1.00 39.56 122 GLN A N 1
ATOM 951 C CA . GLN A 1 122 ? -2.208 -16.705 -9.598 1.00 39.56 122 GLN A CA 1
ATOM 952 C C . GLN A 1 122 ? -0.711 -16.703 -9.220 1.00 39.56 122 GLN A C 1
ATOM 954 O O . GLN A 1 122 ? 0.100 -17.425 -9.792 1.00 39.56 122 GLN A O 1
ATOM 959 N N . GLY A 1 123 ? -0.319 -15.850 -8.270 1.00 38.69 123 GLY A N 1
ATOM 960 C CA . GLY A 1 123 ? 0.925 -16.004 -7.538 1.00 38.69 123 GLY A CA 1
ATOM 961 C C . GLY A 1 123 ? 0.807 -17.272 -6.705 1.00 38.69 123 GLY A C 1
ATOM 962 O O . GLY A 1 123 ? -0.242 -17.528 -6.111 1.00 38.69 123 GLY A O 1
ATOM 963 N N . ALA A 1 124 ? 1.851 -18.098 -6.739 1.00 39.59 124 ALA A N 1
ATOM 964 C CA . ALA A 1 124 ? 1.894 -19.394 -6.078 1.00 39.59 124 ALA A CA 1
ATOM 965 C C . ALA A 1 124 ? 1.259 -19.334 -4.682 1.00 39.59 124 ALA A C 1
ATOM 967 O O . ALA A 1 124 ? 1.586 -18.467 -3.874 1.00 39.59 124 ALA A O 1
ATOM 968 N N . GLN A 1 125 ? 0.321 -20.252 -4.450 1.00 38.41 125 GLN A N 1
ATOM 969 C CA . GLN A 1 125 ? -0.494 -20.362 -3.248 1.00 38.41 125 GLN A CA 1
ATOM 970 C C . GLN A 1 125 ? 0.354 -20.295 -1.969 1.00 38.41 125 GLN A C 1
ATOM 972 O O . GLN A 1 125 ? 0.864 -21.308 -1.498 1.00 38.41 125 GLN A O 1
ATOM 977 N N . GLY A 1 126 ? 0.446 -19.113 -1.367 1.00 37.28 126 GLY A N 1
ATOM 978 C CA . GLY A 1 126 ? 0.685 -18.968 0.062 1.00 37.28 126 GLY A CA 1
ATOM 979 C C . GLY A 1 126 ? -0.668 -19.019 0.755 1.00 37.28 126 GLY A C 1
ATOM 980 O O . GLY A 1 126 ? -1.363 -18.007 0.821 1.00 37.28 126 GLY A O 1
ATOM 981 N N . ARG A 1 127 ? -1.092 -20.209 1.191 1.00 27.08 127 ARG A N 1
ATOM 982 C CA . ARG A 1 127 ? -2.212 -20.339 2.137 1.00 27.08 127 ARG A CA 1
ATOM 983 C C . ARG A 1 127 ? -1.719 -19.998 3.562 1.00 27.08 127 ARG A C 1
ATOM 985 O O . ARG A 1 127 ? -0.514 -20.106 3.777 1.00 27.08 127 ARG A O 1
ATOM 992 N N . PRO A 1 128 ? -2.622 -19.574 4.472 1.00 38.53 128 PRO A N 1
ATOM 993 C CA . PRO A 1 128 ? -2.295 -19.090 5.818 1.00 38.53 128 PRO A CA 1
ATOM 994 C C . PRO A 1 128 ? -1.436 -20.041 6.649 1.00 38.53 128 PRO A C 1
ATOM 996 O O . PRO A 1 128 ? -1.602 -21.272 6.483 1.00 38.53 128 PRO A O 1
#

Sequence (128 aa):
MLFIFTELEEDSSRQIVGIICGNGTNLVSSELRQIDCILKVHNMPKTLACFEEYREIVKINANKLHVNHPRCLADGNELLMFHGTNIACSLGINNSFSLCDLDYCGVCQILRHGFSTNMEFQGAQGRP

Foldseek 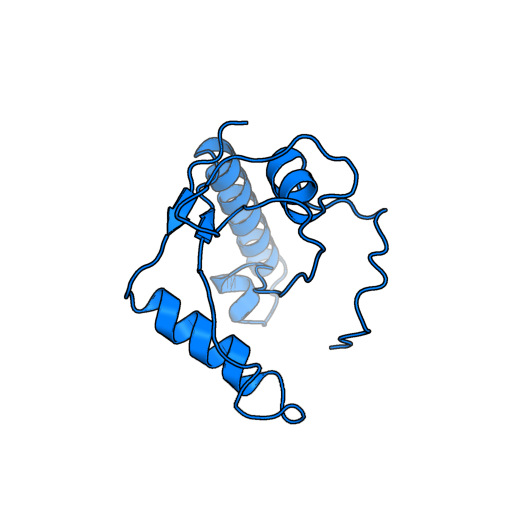3Di:
DDKDKDWDPDDPVVVVVLVVQVPVDPDDDPVVRDDLTDIDTDDDPVVVVVVVVVQVVQLVVCVVVVVVDVCCNVGNPDDDDDDDADADDCCRPPPDPDADPDPRGGVSCCSVPNDDPPPPPVPPDPDD

pLDDT: mean 78.36, std 17.18, range [27.08, 95.81]